Protein AF-A0A392P6U5-F1 (afdb_monomer_lite)

Radius of gyration: 12.05 Å; chains: 1; bounding box: 34×22×26 Å

pLDDT: mean 84.1, std 4.26, range [70.5, 91.56]

Secondary structure (DSSP, 8-state):
-HHHHHHHHH-TT--EEEEES--SSHHHHHHHHHH-SS--EEEEES-S-BHHHHHHTHHHHHT-SEEEEES-B--IIIIIHHH-

Sequence (84 aa):
DQVFLYIGMYAEHLEMLSIAFTGESEKGMLNVLNGFKKLHKLKIINCPFGNTTLLTDIGKYETVQSLWTSSWKVTVGGACKTLA

Organism: NCBI:txid97028

InterPro domains:
  IPR032675 Leucine-rich repeat domain superfamily [G3DSA:3.80.10.10] (1-84)

Foldseek 3Di:
DVVLLVLLAPVAPDQEDAEEPDDDDLVSLVSNLNRYDRHAYYHYEPYAHEQCSCPVPVVSVVNHNDYHYDPHHYDCVGNVVVVD

Structure (mmCIF, N/CA/C/O backbone):
data_AF-A0A392P6U5-F1
#
_entry.id   AF-A0A392P6U5-F1
#
loop_
_atom_site.group_PDB
_atom_site.id
_atom_site.type_symbol
_atom_site.label_atom_id
_atom_site.label_alt_id
_atom_site.label_comp_id
_atom_site.label_asym_id
_atom_site.label_entity_id
_atom_site.label_seq_id
_atom_site.pdbx_PDB_ins_code
_atom_site.Cartn_x
_atom_site.Cart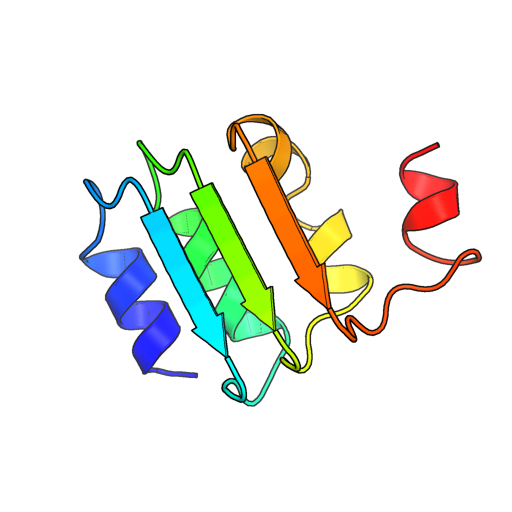n_y
_atom_site.Cartn_z
_atom_site.occupancy
_atom_site.B_iso_or_equiv
_atom_site.auth_seq_id
_atom_site.auth_comp_id
_atom_site.auth_asym_id
_atom_site.auth_atom_id
_atom_site.pdbx_PDB_model_num
ATOM 1 N N . ASP A 1 1 ? -8.464 -0.757 -15.250 1.00 79.25 1 ASP A N 1
ATOM 2 C CA . ASP A 1 1 ? -8.495 -0.066 -13.924 1.00 79.25 1 ASP A CA 1
ATOM 3 C C . ASP A 1 1 ? -9.865 0.096 -13.235 1.00 79.25 1 ASP A C 1
ATOM 5 O O . ASP A 1 1 ? -9.895 0.443 -12.056 1.00 79.25 1 ASP A O 1
ATOM 9 N N . GLN A 1 2 ? -10.996 -0.189 -13.893 1.00 86.19 2 GLN A N 1
ATOM 10 C CA . GLN A 1 2 ? -12.349 0.013 -13.332 1.00 86.19 2 GLN A CA 1
ATOM 11 C C . GLN A 1 2 ? -12.597 -0.697 -11.984 1.00 86.19 2 GLN A C 1
ATOM 13 O O . GLN A 1 2 ? -13.271 -0.166 -11.107 1.00 86.19 2 GLN A O 1
ATOM 18 N N . VAL A 1 3 ? -12.022 -1.888 -11.793 1.00 87.62 3 VAL A N 1
ATOM 19 C CA . VAL A 1 3 ? -12.147 -2.660 -10.544 1.00 87.62 3 VAL A CA 1
ATOM 20 C C . VAL A 1 3 ? -11.631 -1.866 -9.343 1.00 87.62 3 VAL A C 1
ATOM 22 O O . VAL A 1 3 ? -12.266 -1.849 -8.295 1.00 87.62 3 VAL A O 1
ATOM 25 N N . PHE A 1 4 ? -10.518 -1.154 -9.502 1.00 87.50 4 PHE A N 1
ATOM 26 C CA . PHE A 1 4 ? -9.935 -0.348 -8.435 1.00 87.50 4 PHE A CA 1
ATOM 27 C C . PHE A 1 4 ? -10.779 0.874 -8.084 1.00 87.50 4 PHE A C 1
ATOM 29 O O . PHE A 1 4 ? -10.847 1.252 -6.918 1.00 87.50 4 PHE A O 1
ATOM 36 N N . LEU A 1 5 ? -11.460 1.454 -9.076 1.00 88.69 5 LEU A N 1
ATOM 37 C CA . LEU A 1 5 ? -12.442 2.505 -8.836 1.00 88.69 5 LEU A CA 1
ATOM 38 C C . LEU A 1 5 ? -13.588 1.985 -7.964 1.00 88.69 5 LEU A C 1
ATOM 40 O O . LEU A 1 5 ? -13.918 2.605 -6.960 1.00 88.69 5 LEU A O 1
ATOM 44 N N . TYR A 1 6 ? -14.146 0.819 -8.292 1.00 90.06 6 TYR A N 1
ATOM 45 C CA . TYR A 1 6 ? -15.232 0.237 -7.503 1.00 90.06 6 TYR A CA 1
ATOM 46 C C . TYR A 1 6 ? -14.803 -0.194 -6.103 1.00 90.06 6 TYR A C 1
ATOM 48 O O . TYR A 1 6 ? -15.558 0.010 -5.154 1.00 90.06 6 TYR A O 1
ATOM 56 N N . ILE A 1 7 ? -13.589 -0.729 -5.951 1.00 88.69 7 ILE A N 1
ATOM 57 C CA . ILE A 1 7 ? -13.015 -0.991 -4.626 1.00 88.69 7 ILE A CA 1
ATOM 58 C C . ILE A 1 7 ? -12.948 0.319 -3.834 1.00 88.69 7 ILE A C 1
ATOM 60 O O . ILE A 1 7 ? -13.448 0.370 -2.716 1.00 88.69 7 ILE A O 1
ATOM 64 N N . GLY A 1 8 ? -12.418 1.390 -4.429 1.00 88.75 8 GLY A N 1
ATOM 65 C CA . GLY A 1 8 ? -12.359 2.700 -3.783 1.00 88.75 8 GLY A CA 1
ATOM 66 C C . GLY A 1 8 ? -13.736 3.271 -3.414 1.00 88.75 8 GLY A C 1
ATOM 67 O O . GLY A 1 8 ? -13.901 3.902 -2.379 1.00 88.75 8 GLY A O 1
ATOM 68 N N . MET A 1 9 ? -14.760 3.028 -4.230 1.00 90.25 9 MET A N 1
ATOM 69 C CA . MET A 1 9 ? -16.103 3.555 -3.974 1.00 90.25 9 MET A CA 1
ATOM 70 C C . MET A 1 9 ? -16.869 2.791 -2.891 1.00 90.25 9 MET A C 1
ATOM 72 O O . MET A 1 9 ? -17.644 3.400 -2.158 1.00 90.25 9 MET A O 1
ATOM 76 N N . TYR A 1 10 ? -16.699 1.469 -2.814 1.00 89.56 10 TYR A N 1
ATOM 77 C CA . TYR A 1 10 ? -17.597 0.614 -2.029 1.00 89.56 10 TYR A CA 1
ATOM 78 C C . TYR A 1 10 ? -16.920 -0.124 -0.870 1.00 89.56 10 TYR A C 1
ATOM 80 O O . TYR A 1 10 ? -17.602 -0.558 0.057 1.00 89.56 10 TYR A O 1
ATOM 88 N N . ALA A 1 11 ? -15.594 -0.270 -0.875 1.00 88.06 11 ALA A N 1
ATOM 89 C CA . ALA A 1 11 ? -14.869 -1.070 0.113 1.00 88.06 11 ALA A CA 1
ATOM 90 C C . ALA A 1 11 ? -14.432 -0.251 1.350 1.00 88.06 11 ALA A C 1
ATOM 92 O O . ALA A 1 11 ? -13.308 -0.388 1.830 1.00 88.06 11 ALA A O 1
ATOM 93 N N . GLU A 1 12 ? -15.321 0.590 1.894 1.00 86.69 12 GLU A N 1
ATOM 94 C CA . GLU A 1 12 ? -15.013 1.526 2.996 1.00 86.69 12 GLU A CA 1
ATOM 95 C C . GLU A 1 12 ? -14.517 0.823 4.277 1.00 86.69 12 GLU A C 1
ATOM 97 O O . GLU A 1 12 ? -13.679 1.353 5.014 1.00 86.69 12 GLU A O 1
ATOM 102 N N . HIS A 1 13 ? -15.031 -0.378 4.549 1.00 88.75 13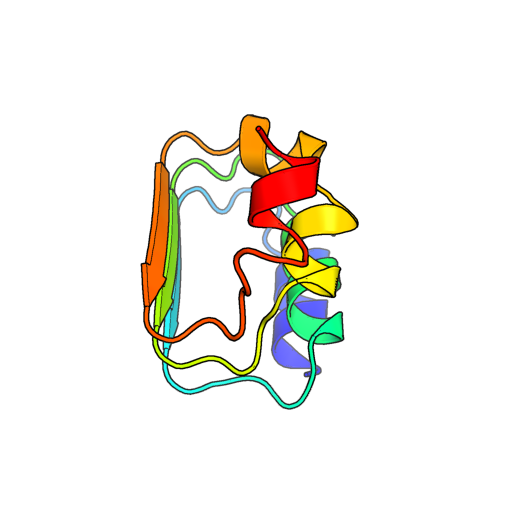 HIS A N 1
ATOM 103 C CA . HIS A 1 13 ? -14.717 -1.170 5.743 1.00 88.75 13 HIS A CA 1
ATOM 104 C C . HIS A 1 13 ? -13.682 -2.273 5.492 1.00 88.75 13 HIS A C 1
ATOM 106 O O . HIS A 1 13 ? -13.530 -3.170 6.317 1.00 88.75 13 HIS A O 1
ATOM 112 N N . LEU A 1 14 ? -12.989 -2.241 4.353 1.00 88.44 14 LEU A N 1
ATOM 113 C CA . LEU A 1 14 ? -11.993 -3.251 4.023 1.00 88.44 14 LEU A CA 1
ATOM 114 C C . LEU A 1 14 ? -10.726 -3.059 4.866 1.00 88.44 14 LEU A C 1
ATOM 116 O O . LEU A 1 14 ? -10.059 -2.030 4.778 1.00 88.44 14 LEU A O 1
ATOM 120 N N . GLU A 1 15 ? -10.378 -4.074 5.654 1.00 90.00 15 GLU A N 1
ATOM 121 C CA . GLU A 1 15 ? -9.203 -4.039 6.536 1.00 90.00 15 GLU A CA 1
ATOM 122 C C . GLU A 1 15 ? -7.939 -4.600 5.873 1.00 90.00 15 GLU A C 1
ATOM 124 O O . GLU A 1 15 ? -6.823 -4.166 6.174 1.00 90.00 15 GLU A O 1
ATOM 129 N N . MET A 1 16 ? -8.100 -5.553 4.952 1.00 91.56 16 MET A N 1
ATOM 130 C CA . MET A 1 16 ? -7.004 -6.181 4.221 1.00 91.56 16 MET A CA 1
ATOM 131 C C . MET A 1 16 ? -7.324 -6.254 2.730 1.00 91.56 16 MET A C 1
ATOM 133 O O . MET A 1 16 ? -8.362 -6.783 2.336 1.00 91.56 16 MET A O 1
ATOM 137 N N . LEU A 1 17 ? -6.384 -5.799 1.904 1.00 89.94 17 LEU A N 1
ATOM 138 C CA . LEU A 1 17 ? -6.442 -5.944 0.455 1.00 89.94 17 LEU A CA 1
ATOM 139 C C . LEU A 1 17 ? -5.156 -6.584 -0.067 1.00 89.94 17 LEU A C 1
ATOM 141 O O . LEU A 1 17 ? -4.053 -6.129 0.234 1.00 89.94 17 LEU A O 1
ATOM 145 N N . SER A 1 18 ? -5.309 -7.625 -0.884 1.00 90.62 18 SER A N 1
ATOM 146 C CA . SER A 1 18 ? -4.212 -8.261 -1.610 1.00 90.62 18 SER A CA 1
ATOM 147 C C . SER A 1 18 ? -4.482 -8.210 -3.109 1.00 90.62 18 SER A C 1
ATOM 149 O O . SER A 1 18 ? -5.517 -8.679 -3.574 1.00 90.62 18 SER A O 1
ATOM 151 N N . ILE A 1 19 ? -3.530 -7.665 -3.858 1.00 87.88 19 ILE A N 1
ATOM 152 C CA . ILE A 1 19 ? -3.607 -7.416 -5.295 1.00 87.88 19 ILE A CA 1
ATOM 153 C C . ILE A 1 19 ? -2.392 -8.077 -5.949 1.00 87.88 19 ILE A C 1
ATOM 155 O O . ILE A 1 19 ? -1.262 -7.869 -5.506 1.00 87.88 19 ILE A O 1
ATOM 159 N N . ALA A 1 20 ? -2.604 -8.875 -6.993 1.00 89.62 20 ALA A N 1
ATOM 160 C CA . ALA A 1 20 ? -1.516 -9.513 -7.726 1.00 89.62 20 ALA A CA 1
ATOM 161 C C . ALA A 1 20 ? -1.786 -9.515 -9.234 1.00 89.62 20 ALA A C 1
ATOM 163 O O . ALA A 1 20 ? -2.916 -9.769 -9.645 1.00 89.62 20 ALA A O 1
ATOM 164 N N . PHE A 1 21 ? -0.747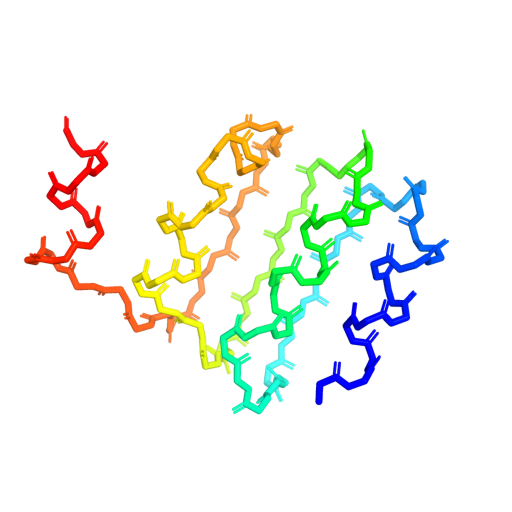 -9.254 -10.037 1.00 84.44 21 PHE A N 1
ATOM 165 C CA . PHE A 1 21 ? -0.769 -9.358 -11.507 1.00 84.44 21 PHE A CA 1
ATOM 166 C C . PHE A 1 21 ? -1.918 -8.587 -12.183 1.00 84.44 21 PHE A C 1
ATOM 168 O O . PHE A 1 21 ? -2.499 -9.051 -13.162 1.00 84.44 21 PHE A O 1
ATOM 175 N N . THR A 1 22 ? -2.279 -7.418 -11.649 1.00 81.81 22 THR A N 1
ATOM 176 C CA . THR A 1 22 ? -3.415 -6.630 -12.146 1.00 81.81 22 THR A CA 1
ATOM 177 C C . THR A 1 22 ? -3.120 -5.133 -12.168 1.00 81.81 22 THR A C 1
ATOM 179 O O . THR A 1 22 ? -2.237 -4.642 -11.462 1.00 81.81 22 THR A O 1
ATOM 182 N N . GLY A 1 23 ? -3.893 -4.418 -12.981 1.00 76.12 23 GLY A N 1
ATOM 183 C CA . GLY A 1 23 ? -3.787 -2.989 -13.223 1.00 76.12 23 GLY A CA 1
ATOM 184 C C . GLY A 1 23 ? -3.130 -2.654 -14.546 1.00 76.12 23 GLY A C 1
ATOM 185 O O . GLY A 1 23 ? -2.229 -3.344 -15.014 1.00 76.12 23 GLY A O 1
ATOM 186 N N . GLU A 1 24 ? -3.629 -1.581 -15.144 1.00 78.25 24 GLU A N 1
ATOM 187 C CA . GLU A 1 24 ? -3.180 -1.076 -16.441 1.00 78.25 24 GLU A CA 1
ATOM 188 C C . GLU A 1 24 ? -2.372 0.213 -16.266 1.00 78.25 24 GLU A C 1
ATOM 190 O O . GLU A 1 24 ? -1.506 0.514 -17.085 1.00 78.25 24 GLU A O 1
ATOM 195 N N . SER A 1 25 ? -2.614 0.960 -15.181 1.00 79.44 25 SER A N 1
ATOM 196 C CA . SER A 1 25 ? -1.918 2.212 -14.891 1.00 79.44 25 SER A CA 1
ATOM 197 C C . SER A 1 25 ? -1.747 2.499 -13.396 1.00 79.44 25 SER A C 1
ATOM 199 O O . SER A 1 25 ? -2.440 1.951 -12.538 1.00 79.44 25 SER A O 1
ATOM 201 N N . GLU A 1 26 ? -0.862 3.450 -13.092 1.00 77.75 26 GLU A N 1
ATOM 202 C CA . GLU A 1 26 ? -0.635 3.997 -11.747 1.00 77.75 26 GLU A CA 1
ATOM 203 C C . GLU A 1 26 ? -1.893 4.627 -11.114 1.00 77.75 26 GLU A C 1
ATOM 205 O O . GLU A 1 26 ? -1.984 4.715 -9.889 1.00 77.75 26 GLU A O 1
ATOM 210 N N . LYS A 1 27 ? -2.892 5.022 -11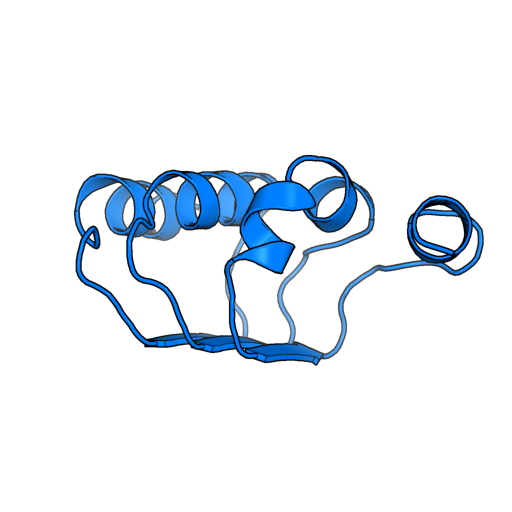.921 1.00 81.12 27 LYS A N 1
ATOM 211 C CA . LYS A 1 27 ? -4.127 5.672 -11.440 1.00 81.12 27 LYS A CA 1
ATOM 212 C C . LYS A 1 27 ? -5.046 4.722 -10.682 1.00 81.12 27 LYS A C 1
ATOM 214 O O . LYS A 1 27 ? -5.761 5.160 -9.784 1.00 81.12 27 LYS A O 1
ATOM 219 N N . GLY A 1 28 ? -5.031 3.432 -11.023 1.00 82.88 28 GLY A N 1
ATOM 220 C CA . GLY A 1 28 ? -5.849 2.432 -10.337 1.00 82.88 28 GLY A CA 1
ATOM 221 C C . GLY A 1 28 ? -5.575 2.418 -8.834 1.00 82.88 28 GLY A C 1
ATOM 222 O O . GLY A 1 28 ? -6.495 2.419 -8.023 1.00 82.88 28 GLY A O 1
ATOM 223 N N . MET A 1 29 ? -4.304 2.519 -8.459 1.00 84.38 29 MET A N 1
ATOM 224 C CA . MET A 1 29 ? -3.899 2.502 -7.061 1.00 84.38 29 MET A CA 1
ATOM 225 C C . MET A 1 29 ? -4.372 3.736 -6.277 1.00 84.38 29 MET A C 1
ATOM 227 O O . MET A 1 29 ? -4.787 3.611 -5.128 1.00 84.38 29 MET A O 1
ATOM 231 N N . LEU A 1 30 ? -4.386 4.915 -6.904 1.00 84.62 30 LEU A N 1
ATOM 232 C CA . LEU A 1 30 ? -4.889 6.139 -6.268 1.00 84.62 30 LEU A CA 1
ATOM 233 C C . LEU A 1 30 ? -6.385 6.028 -5.938 1.00 84.62 30 LEU A C 1
ATOM 235 O O . LEU A 1 30 ? -6.825 6.454 -4.872 1.00 84.62 30 LEU A O 1
ATOM 239 N N . ASN A 1 31 ? -7.172 5.400 -6.816 1.00 86.56 31 ASN A N 1
ATOM 240 C CA . ASN A 1 31 ? -8.594 5.163 -6.550 1.00 86.56 31 ASN A CA 1
ATOM 241 C C . ASN A 1 31 ? -8.802 4.253 -5.334 1.00 86.56 31 ASN A C 1
ATOM 243 O O . ASN A 1 31 ? -9.656 4.517 -4.492 1.00 86.56 31 ASN A O 1
ATOM 247 N N . VAL A 1 32 ? -7.989 3.202 -5.239 1.00 84.25 32 VAL A N 1
ATOM 248 C CA . VAL A 1 32 ? -7.980 2.241 -4.133 1.00 84.25 32 VAL A CA 1
ATOM 249 C C . VAL A 1 32 ? -7.674 2.949 -2.810 1.00 84.25 32 VAL A C 1
ATOM 251 O O . VAL A 1 32 ? -8.473 2.867 -1.883 1.00 84.25 32 VAL A O 1
ATOM 254 N N . LEU A 1 33 ? -6.597 3.737 -2.738 1.00 83.44 33 LEU A N 1
ATOM 255 C CA . LEU A 1 33 ? -6.196 4.451 -1.515 1.00 83.44 33 LEU A CA 1
ATOM 256 C C . LEU A 1 33 ? -7.196 5.520 -1.058 1.00 83.44 33 LEU A C 1
ATOM 258 O O . LEU A 1 33 ? -7.371 5.727 0.146 1.00 83.44 33 LEU A O 1
ATOM 262 N N . ASN A 1 34 ? -7.863 6.190 -1.999 1.00 81.06 34 ASN A N 1
ATOM 263 C CA . ASN A 1 34 ? -8.854 7.214 -1.673 1.00 81.06 34 ASN A CA 1
ATOM 264 C C . ASN A 1 34 ? -10.094 6.644 -0.977 1.00 81.06 34 ASN A C 1
ATOM 266 O O . ASN A 1 34 ? -10.679 7.319 -0.130 1.00 81.06 34 ASN A O 1
ATOM 270 N N . GLY A 1 35 ? -10.463 5.402 -1.290 1.00 78.75 35 GLY A N 1
ATOM 271 C CA . GLY A 1 35 ? -11.652 4.757 -0.741 1.00 78.75 35 GLY A CA 1
ATOM 272 C C . GLY A 1 35 ? -11.539 4.241 0.684 1.00 78.75 35 GLY A C 1
ATOM 273 O O . GLY A 1 35 ? -12.550 4.020 1.354 1.00 78.75 35 GLY A O 1
ATOM 274 N N . PHE A 1 36 ? -10.319 4.025 1.170 1.00 81.00 36 PHE A N 1
ATOM 275 C CA . PHE A 1 36 ? -10.132 3.352 2.446 1.00 81.00 36 PHE A CA 1
ATOM 276 C C . PHE A 1 36 ? -10.186 4.301 3.632 1.00 81.00 36 PHE A C 1
ATOM 278 O O . PHE A 1 36 ? -9.486 5.315 3.685 1.00 81.00 36 PHE A O 1
ATOM 285 N N . LYS A 1 37 ? -10.970 3.899 4.637 1.00 78.25 37 LYS A N 1
ATOM 286 C CA . LYS A 1 37 ? -10.982 4.528 5.964 1.00 78.25 37 LYS A CA 1
ATOM 287 C C . LYS A 1 37 ? -10.417 3.628 7.065 1.00 78.25 37 LYS A C 1
ATOM 289 O O . LYS A 1 37 ? -10.039 4.139 8.111 1.00 78.25 37 LYS A O 1
ATOM 294 N N . LYS A 1 38 ? -10.372 2.307 6.846 1.00 83.06 38 LYS A N 1
ATOM 295 C CA . LYS A 1 38 ? -9.975 1.299 7.851 1.00 83.06 38 LYS A CA 1
ATOM 296 C C . LYS A 1 38 ? -8.935 0.288 7.348 1.00 83.06 38 LYS A C 1
ATOM 298 O O . LYS A 1 38 ? -8.833 -0.810 7.885 1.00 83.06 38 LYS A O 1
ATOM 303 N N . LEU A 1 39 ? -8.182 0.618 6.298 1.00 85.38 39 LEU A N 1
ATOM 304 C CA . LEU A 1 39 ? -7.219 -0.331 5.745 1.00 85.38 39 LEU A CA 1
ATOM 305 C C . LEU A 1 39 ? -6.007 -0.472 6.668 1.00 85.38 39 LEU A C 1
ATOM 307 O O . LEU A 1 39 ? -5.259 0.476 6.883 1.00 85.38 39 LEU A O 1
ATOM 311 N N . HIS A 1 40 ? -5.773 -1.691 7.143 1.00 88.06 40 HIS A N 1
ATOM 312 C CA . HIS A 1 40 ? -4.625 -2.029 7.977 1.00 88.06 40 HIS A CA 1
ATOM 313 C C . HIS A 1 40 ? -3.533 -2.761 7.195 1.00 88.06 40 HIS A C 1
ATOM 315 O O . HIS A 1 40 ? -2.349 -2.621 7.506 1.00 88.06 40 HIS A O 1
ATOM 321 N N . LYS A 1 41 ? -3.900 -3.563 6.189 1.00 90.88 41 LYS A N 1
ATOM 322 C CA . LYS A 1 41 ? -2.949 -4.423 5.473 1.00 90.88 41 LYS A CA 1
ATOM 323 C C . LYS A 1 41 ? -3.122 -4.313 3.968 1.00 90.88 41 LYS A C 1
ATOM 325 O O . LYS A 1 41 ? -4.177 -4.642 3.429 1.00 90.88 41 LYS A O 1
ATOM 330 N N . LEU A 1 42 ? -2.055 -3.915 3.288 1.00 89.38 42 LEU A N 1
ATOM 331 C CA . LEU A 1 42 ? -2.029 -3.774 1.840 1.00 89.38 42 LEU A CA 1
ATOM 332 C C . LEU A 1 42 ? -0.903 -4.618 1.251 1.00 89.38 42 LEU A C 1
ATOM 334 O O . LEU A 1 42 ? 0.269 -4.402 1.554 1.00 89.38 42 LEU A O 1
ATOM 338 N N . LYS A 1 43 ? -1.254 -5.574 0.391 1.00 89.56 43 LYS A N 1
ATOM 339 C CA . LYS A 1 43 ? -0.292 -6.411 -0.328 1.00 89.56 43 LYS A CA 1
ATOM 340 C C . LYS A 1 43 ? -0.445 -6.222 -1.826 1.00 89.56 43 LYS A C 1
ATOM 342 O O . LYS A 1 43 ? -1.534 -6.397 -2.361 1.00 89.56 43 LYS A O 1
ATOM 347 N N . ILE A 1 44 ? 0.648 -5.891 -2.500 1.00 87.06 44 ILE A N 1
ATOM 348 C CA . ILE A 1 44 ? 0.665 -5.620 -3.934 1.00 87.06 44 ILE A CA 1
ATOM 349 C C . ILE A 1 44 ? 1.841 -6.344 -4.572 1.00 87.06 44 ILE A C 1
ATOM 351 O O . ILE A 1 44 ? 2.994 -6.130 -4.211 1.00 87.06 44 ILE A O 1
ATOM 355 N N . ILE A 1 45 ? 1.552 -7.214 -5.530 1.00 87.19 45 ILE A N 1
ATOM 356 C CA . ILE A 1 45 ? 2.540 -8.111 -6.127 1.00 87.19 45 ILE A CA 1
ATOM 357 C C . ILE A 1 45 ? 2.497 -7.950 -7.641 1.00 87.19 45 ILE A C 1
ATOM 359 O O . ILE A 1 45 ? 1.465 -8.197 -8.263 1.00 87.19 45 ILE A O 1
ATOM 363 N N . ASN A 1 46 ? 3.627 -7.582 -8.245 1.00 84.56 46 ASN A N 1
ATOM 364 C CA . ASN A 1 46 ? 3.797 -7.560 -9.702 1.00 84.56 46 ASN A CA 1
ATOM 365 C C . ASN A 1 46 ? 2.741 -6.700 -10.432 1.00 84.56 46 ASN A C 1
ATOM 367 O O . ASN A 1 46 ? 2.271 -7.059 -11.511 1.00 84.56 46 ASN A O 1
ATOM 371 N N . CYS A 1 47 ? 2.371 -5.563 -9.839 1.00 83.00 47 CYS A N 1
ATOM 372 C CA . CYS A 1 47 ? 1.494 -4.558 -10.443 1.00 83.00 47 CYS A CA 1
ATOM 373 C C . CYS A 1 47 ? 2.326 -3.387 -10.999 1.00 83.00 47 CYS A C 1
ATOM 375 O O . CYS A 1 47 ? 3.390 -3.089 -10.447 1.00 83.00 47 CYS A O 1
ATOM 377 N N . PRO A 1 48 ? 1.864 -2.686 -12.052 1.00 82.00 48 PRO A N 1
ATOM 378 C CA . PRO A 1 48 ? 2.610 -1.606 -12.701 1.00 82.00 48 PRO A CA 1
ATOM 379 C C . PRO A 1 48 ? 2.548 -0.282 -11.913 1.00 82.00 48 PRO A C 1
ATOM 381 O O . PRO A 1 48 ? 2.219 0.759 -12.473 1.00 82.00 48 PRO A O 1
ATOM 384 N N . PHE A 1 49 ? 2.854 -0.310 -10.615 1.00 82.75 49 PHE A N 1
ATOM 385 C CA . PHE A 1 49 ? 2.888 0.877 -9.755 1.00 82.75 49 PHE A CA 1
ATOM 386 C C . PHE A 1 49 ? 4.331 1.307 -9.481 1.00 82.75 49 PHE A C 1
ATOM 388 O O . PHE A 1 49 ? 5.233 0.466 -9.399 1.00 82.75 49 PHE A O 1
ATOM 395 N N . GLY A 1 50 ? 4.562 2.615 -9.375 1.00 81.81 50 GLY A N 1
ATOM 396 C CA . GLY A 1 50 ? 5.903 3.191 -9.317 1.00 81.81 50 GLY A CA 1
ATOM 397 C C . GLY A 1 50 ? 6.003 4.434 -8.440 1.00 81.81 50 GLY A C 1
ATOM 398 O O . GLY A 1 50 ? 5.195 4.656 -7.537 1.00 81.81 50 GLY A O 1
ATOM 399 N N . ASN A 1 51 ? 7.040 5.236 -8.697 1.00 84.81 51 ASN A N 1
ATOM 400 C CA . ASN A 1 51 ? 7.378 6.420 -7.901 1.00 84.81 51 ASN A CA 1
ATOM 401 C C . ASN A 1 51 ? 6.194 7.376 -7.705 1.00 84.81 51 ASN A C 1
ATOM 403 O O . ASN A 1 51 ? 5.966 7.825 -6.586 1.00 84.81 51 ASN A O 1
ATOM 407 N N . THR A 1 52 ? 5.441 7.679 -8.766 1.00 83.94 52 THR A N 1
ATOM 408 C CA . THR A 1 52 ? 4.334 8.645 -8.707 1.00 83.94 52 THR A CA 1
ATOM 409 C C . THR A 1 52 ? 3.277 8.188 -7.714 1.00 83.94 52 THR A C 1
ATOM 411 O O . THR A 1 52 ? 2.910 8.926 -6.811 1.00 83.94 52 THR A O 1
ATOM 414 N N . THR A 1 53 ? 2.851 6.929 -7.821 1.00 84.38 53 THR A N 1
ATOM 415 C CA . THR A 1 53 ? 1.828 6.329 -6.960 1.00 84.38 53 THR A CA 1
ATOM 416 C C . THR A 1 53 ? 2.200 6.352 -5.481 1.00 84.38 53 THR A C 1
ATOM 418 O O . THR A 1 53 ? 1.326 6.495 -4.627 1.00 84.38 53 THR A O 1
ATOM 421 N N . LEU A 1 54 ? 3.486 6.179 -5.172 1.00 84.06 54 LEU A N 1
ATOM 422 C CA . LEU A 1 54 ? 3.974 6.221 -3.799 1.00 84.06 54 LEU A CA 1
ATOM 423 C C . LEU A 1 54 ? 4.024 7.660 -3.268 1.00 84.06 54 LEU A C 1
ATOM 425 O O . LEU A 1 54 ? 3.621 7.900 -2.137 1.00 84.06 54 LEU A O 1
ATOM 429 N N . LEU A 1 55 ? 4.483 8.610 -4.087 1.00 85.19 55 LEU A N 1
ATOM 430 C CA . LEU A 1 55 ? 4.683 10.002 -3.678 1.00 85.19 55 LEU A CA 1
ATOM 431 C C . LEU A 1 55 ? 3.395 10.828 -3.617 1.00 85.19 55 LEU A C 1
ATOM 433 O O . LEU A 1 55 ? 3.318 11.763 -2.827 1.00 85.19 55 LEU A O 1
ATOM 437 N N . THR A 1 56 ? 2.393 10.513 -4.441 1.00 84.88 56 THR A N 1
ATOM 438 C CA . THR A 1 56 ? 1.148 11.294 -4.508 1.00 84.88 56 THR A CA 1
ATOM 439 C C . THR A 1 56 ? 0.322 11.213 -3.222 1.00 84.88 56 THR A C 1
ATOM 441 O O . THR A 1 56 ? -0.301 12.202 -2.860 1.00 84.88 56 THR A O 1
ATOM 444 N N . ASP A 1 57 ? 0.343 10.081 -2.514 1.00 80.12 57 ASP A N 1
ATOM 445 C CA . ASP A 1 57 ? -0.544 9.828 -1.366 1.00 80.12 57 ASP A CA 1
ATOM 446 C C . ASP A 1 57 ? 0.199 9.230 -0.157 1.00 80.12 57 ASP A C 1
ATOM 448 O O . ASP A 1 57 ? -0.298 8.337 0.528 1.00 80.12 57 ASP A O 1
ATOM 452 N N . ILE A 1 58 ? 1.403 9.734 0.138 1.00 83.19 58 ILE A N 1
ATOM 453 C CA . ILE A 1 58 ? 2.249 9.268 1.260 1.00 83.19 58 ILE A CA 1
ATOM 454 C C . ILE A 1 58 ? 1.465 9.183 2.574 1.00 83.19 58 ILE A C 1
ATOM 456 O O . ILE A 1 58 ? 1.484 8.145 3.233 1.00 83.19 58 ILE A O 1
ATOM 460 N N . GLY A 1 59 ? 0.707 10.231 2.912 1.00 82.38 59 GLY A N 1
ATOM 461 C CA . GLY A 1 59 ? -0.062 10.278 4.158 1.00 82.38 59 GLY A CA 1
ATOM 462 C C . GLY A 1 59 ? -1.121 9.176 4.272 1.00 82.38 59 GLY A C 1
ATOM 463 O O . GLY A 1 59 ? -1.473 8.770 5.375 1.00 82.38 59 GLY A O 1
ATOM 464 N N . LYS A 1 60 ? -1.608 8.622 3.152 1.00 83.19 60 LYS A N 1
ATOM 465 C CA . LYS A 1 60 ? -2.500 7.453 3.178 1.00 83.19 60 LYS A CA 1
ATOM 466 C C . LYS A 1 60 ? -1.736 6.194 3.542 1.00 83.19 60 LYS A C 1
ATOM 468 O O . LYS A 1 60 ? -2.235 5.418 4.350 1.00 83.19 60 LYS A O 1
ATOM 473 N N . TYR A 1 61 ? -0.537 6.004 2.998 1.00 82.94 61 TYR A N 1
ATOM 474 C CA . TYR A 1 61 ? 0.301 4.852 3.327 1.00 82.94 61 TYR A CA 1
ATOM 475 C C . TYR A 1 61 ? 0.739 4.846 4.796 1.00 82.94 61 TYR A C 1
ATOM 477 O O . TYR A 1 61 ? 0.827 3.771 5.380 1.00 82.94 61 TYR A O 1
ATOM 485 N N . GLU A 1 62 ? 0.924 6.015 5.417 1.00 83.38 62 GLU A N 1
ATOM 486 C CA . GLU A 1 62 ? 1.231 6.129 6.854 1.00 83.38 62 GLU A CA 1
ATOM 487 C C . GLU A 1 62 ? 0.104 5.610 7.759 1.00 83.38 62 GLU A C 1
ATOM 489 O O . GLU A 1 62 ? 0.362 5.125 8.858 1.00 83.38 62 GLU A O 1
ATOM 494 N N . THR A 1 63 ? -1.152 5.666 7.300 1.00 83.00 63 THR A N 1
ATOM 495 C CA . THR A 1 63 ? -2.290 5.105 8.054 1.00 83.00 63 THR A CA 1
ATOM 496 C C . THR A 1 63 ? -2.363 3.579 7.987 1.00 83.00 63 THR A C 1
ATOM 498 O O . THR A 1 63 ? -3.077 2.956 8.775 1.00 83.00 63 THR A O 1
ATOM 501 N N . VAL A 1 64 ? -1.622 2.961 7.062 1.00 85.19 64 VAL A N 1
ATOM 502 C CA . VAL A 1 64 ? -1.640 1.516 6.840 1.00 85.19 64 VAL A CA 1
ATOM 503 C C . VAL A 1 64 ? -0.615 0.864 7.761 1.00 85.19 64 VAL A C 1
ATOM 505 O O . VAL A 1 64 ? 0.569 1.178 7.724 1.00 85.19 64 VAL A O 1
ATOM 508 N N . GLN A 1 65 ? -1.051 -0.101 8.569 1.00 88.56 65 GLN A N 1
ATOM 509 C CA . GLN A 1 65 ? -0.170 -0.788 9.518 1.00 88.56 65 GLN A CA 1
ATOM 510 C C . GLN A 1 65 ? 0.935 -1.597 8.821 1.00 88.56 65 GLN A C 1
ATOM 512 O O . GLN A 1 65 ? 2.038 -1.735 9.345 1.00 88.56 65 GLN A O 1
ATOM 517 N N . SER A 1 66 ? 0.634 -2.190 7.665 1.00 87.31 66 SER A N 1
ATOM 518 C CA . SER A 1 66 ? 1.623 -2.943 6.896 1.00 87.31 66 SER A CA 1
ATOM 519 C C . SER A 1 66 ? 1.388 -2.821 5.398 1.00 87.31 66 SER A C 1
ATOM 521 O O . SER A 1 66 ? 0.281 -3.043 4.899 1.00 87.31 66 SER A O 1
ATOM 523 N N . LEU A 1 67 ? 2.469 -2.508 4.688 1.00 86.56 67 LEU A N 1
ATOM 524 C CA . LEU A 1 67 ? 2.531 -2.444 3.238 1.00 86.56 67 LEU A CA 1
ATOM 525 C C . LEU A 1 67 ? 3.540 -3.483 2.745 1.00 86.56 67 LEU A C 1
ATOM 527 O O . LEU A 1 67 ? 4.709 -3.455 3.124 1.00 86.56 67 LEU A O 1
ATOM 531 N N . TRP A 1 68 ? 3.089 -4.393 1.887 1.00 86.94 68 TRP A N 1
ATOM 532 C CA . TRP A 1 68 ? 3.947 -5.349 1.198 1.00 86.94 68 TRP A CA 1
ATOM 533 C C . TRP A 1 68 ? 3.897 -5.083 -0.297 1.00 86.94 68 TRP A C 1
ATOM 535 O O . TRP A 1 68 ? 2.831 -5.181 -0.904 1.00 86.94 68 TRP A O 1
ATOM 545 N N . THR A 1 69 ? 5.047 -4.811 -0.904 1.00 80.94 69 THR A N 1
ATOM 546 C CA . THR A 1 69 ? 5.153 -4.613 -2.349 1.00 80.94 69 THR A CA 1
ATOM 547 C C . THR A 1 69 ? 6.225 -5.521 -2.942 1.00 80.94 69 THR A C 1
ATOM 549 O O . THR A 1 69 ? 7.264 -5.764 -2.331 1.00 80.94 69 THR A O 1
ATOM 552 N N . SER A 1 70 ? 5.980 -6.052 -4.140 1.00 79.81 70 SER A N 1
ATOM 553 C CA . SER A 1 70 ? 7.022 -6.673 -4.961 1.00 79.81 70 SER A CA 1
ATOM 554 C C . SER A 1 70 ? 6.960 -6.141 -6.385 1.00 79.81 70 SER A C 1
ATOM 556 O O . SER A 1 70 ? 5.879 -5.936 -6.943 1.00 79.81 70 SER A O 1
ATOM 558 N N . SER A 1 71 ? 8.139 -5.921 -6.971 1.00 70.81 71 SER A N 1
ATOM 559 C CA . SER A 1 71 ? 8.299 -5.493 -8.368 1.00 70.81 71 SER A CA 1
ATOM 560 C C . SER A 1 71 ? 7.666 -4.139 -8.710 1.00 70.81 71 SER A C 1
ATOM 562 O O . SER A 1 71 ? 7.354 -3.882 -9.872 1.00 70.81 71 SER A O 1
ATOM 564 N N . TRP A 1 72 ? 7.501 -3.254 -7.723 1.00 81.25 72 TRP A N 1
ATOM 565 C CA . TRP A 1 72 ? 7.165 -1.858 -7.993 1.00 81.25 72 TRP A CA 1
ATOM 566 C C . TRP A 1 72 ? 8.310 -1.162 -8.726 1.00 81.25 72 TRP A C 1
ATOM 568 O O . TRP A 1 72 ? 9.485 -1.371 -8.418 1.00 81.25 72 TRP A O 1
ATOM 578 N N . LYS A 1 73 ? 7.969 -0.286 -9.671 1.00 78.69 73 LYS A N 1
ATOM 579 C CA . LYS A 1 73 ? 8.925 0.535 -10.428 1.00 78.69 73 LYS A CA 1
ATOM 580 C C . LYS A 1 73 ? 9.345 1.767 -9.616 1.00 78.69 73 LYS A C 1
ATOM 582 O O . LYS A 1 73 ? 9.216 2.901 -10.074 1.00 78.69 73 LYS A O 1
ATOM 587 N N . VAL A 1 74 ? 9.796 1.542 -8.382 1.00 81.88 74 VAL A N 1
ATOM 588 C CA . VAL A 1 74 ? 10.326 2.588 -7.499 1.00 81.88 74 VAL A CA 1
ATOM 589 C C . VAL A 1 74 ? 11.836 2.691 -7.698 1.00 81.88 74 VAL A C 1
ATOM 591 O O . VAL A 1 74 ? 12.529 1.676 -7.748 1.00 81.88 74 VAL A O 1
ATOM 594 N N . THR A 1 75 ? 12.356 3.910 -7.838 1.00 83.50 75 THR A N 1
ATOM 595 C CA . THR A 1 75 ? 13.787 4.155 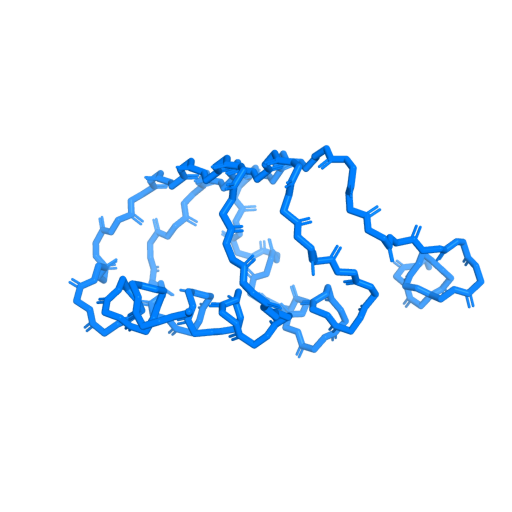-8.068 1.00 83.50 75 THR A CA 1
ATOM 596 C C . THR A 1 75 ? 14.408 4.950 -6.927 1.00 83.50 75 THR A C 1
ATOM 598 O O . THR A 1 75 ? 13.782 5.851 -6.367 1.00 83.50 75 THR A O 1
ATOM 601 N N . VAL A 1 76 ? 15.682 4.665 -6.625 1.00 78.94 76 VAL A N 1
ATOM 602 C CA . VAL A 1 76 ? 16.432 5.371 -5.571 1.00 78.94 76 VAL A CA 1
ATOM 603 C C . VAL A 1 76 ? 16.486 6.876 -5.842 1.00 78.94 76 VAL A C 1
ATOM 605 O O . VAL A 1 76 ? 16.278 7.676 -4.941 1.00 78.94 76 VAL A O 1
ATOM 608 N N . GLY A 1 77 ? 16.722 7.270 -7.096 1.00 81.31 77 GLY A N 1
ATOM 609 C CA . GLY A 1 77 ? 16.746 8.675 -7.512 1.00 81.31 77 GLY A CA 1
ATOM 610 C C . GLY A 1 77 ? 15.379 9.368 -7.536 1.00 81.31 77 GLY A C 1
ATOM 611 O O . GLY A 1 77 ? 15.346 10.582 -7.691 1.00 81.31 77 GLY A O 1
ATOM 612 N N . GLY A 1 78 ? 14.285 8.609 -7.423 1.00 83.75 78 GLY A N 1
ATOM 613 C CA . GLY A 1 78 ? 12.917 9.111 -7.375 1.00 83.75 78 GLY A CA 1
ATOM 614 C C . GLY A 1 78 ? 12.380 9.065 -5.951 1.00 83.75 78 GLY A C 1
ATOM 615 O O . GLY A 1 78 ? 12.843 9.805 -5.087 1.00 83.75 78 GLY A O 1
ATOM 616 N N . ALA A 1 79 ? 11.417 8.176 -5.698 1.00 81.19 79 ALA A N 1
ATOM 617 C CA . ALA A 1 79 ? 10.658 8.218 -4.456 1.00 81.19 79 ALA A CA 1
ATOM 618 C C . ALA A 1 79 ? 11.493 7.932 -3.201 1.00 81.19 79 ALA A C 1
ATOM 620 O O . ALA A 1 79 ? 11.236 8.543 -2.171 1.00 81.19 79 ALA A O 1
ATOM 621 N N . CYS A 1 80 ? 12.519 7.075 -3.266 1.00 80.00 80 CYS A N 1
ATOM 622 C CA . CYS A 1 80 ? 13.311 6.766 -2.069 1.00 80.00 80 CYS A CA 1
ATOM 623 C C . CYS A 1 80 ? 14.073 7.982 -1.530 1.00 80.00 80 CYS A C 1
ATOM 625 O O . CYS A 1 80 ? 14.142 8.145 -0.322 1.00 80.00 80 CYS A O 1
ATOM 627 N N . LYS A 1 81 ? 14.634 8.835 -2.398 1.00 84.56 81 LYS A N 1
ATOM 628 C CA . LYS A 1 81 ? 15.308 10.069 -1.961 1.00 84.56 81 LYS A CA 1
ATOM 629 C C . LYS A 1 81 ? 14.340 11.113 -1.418 1.00 84.56 81 LYS A C 1
ATOM 631 O O . LYS A 1 81 ? 14.743 11.920 -0.599 1.00 84.56 81 LYS A O 1
ATOM 636 N N . THR A 1 82 ? 13.102 11.128 -1.902 1.00 82.88 82 THR A N 1
ATOM 637 C CA . THR A 1 82 ? 12.068 12.059 -1.427 1.00 82.88 82 THR A CA 1
ATOM 638 C C . THR A 1 82 ? 11.478 11.633 -0.080 1.00 82.88 82 THR A C 1
ATOM 640 O O . THR A 1 82 ? 10.982 12.479 0.652 1.00 82.88 82 THR A O 1
ATOM 643 N N . LEU A 1 83 ? 11.518 10.335 0.231 1.00 77.19 83 LEU A N 1
ATOM 644 C CA . LEU A 1 83 ? 10.988 9.751 1.467 1.00 77.19 83 LEU A CA 1
ATOM 645 C C . LEU A 1 83 ? 12.026 9.603 2.592 1.00 77.19 83 LEU A C 1
ATOM 647 O O . LEU A 1 83 ? 11.636 9.273 3.709 1.00 77.19 83 LEU A O 1
ATOM 651 N N . ALA A 1 84 ? 13.316 9.763 2.283 1.00 70.50 84 ALA A N 1
ATOM 652 C CA . ALA A 1 84 ? 14.427 9.691 3.235 1.00 70.50 84 ALA A CA 1
ATOM 653 C C . A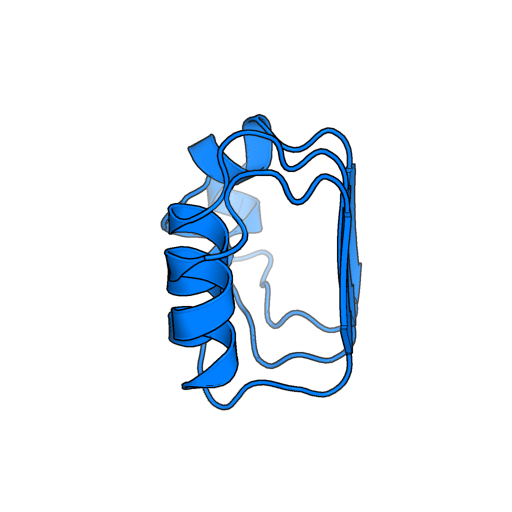LA A 1 84 ? 14.659 11.041 3.921 1.00 70.50 84 ALA A C 1
ATOM 655 O O . ALA A 1 84 ? 14.960 11.021 5.135 1.00 70.50 84 ALA A O 1
#